Protein AF-A0A6I3HE24-F1 (afdb_monomer_lite)

Secondary structure (DSSP, 8-state):
----------S---TTSPPPPPPPSPPPPTT-HHHHHHHHHHHHHHGGG---EEETTS-HHHHTT-SEEE--

Foldseek 3Di:
DDDPPPDPDPDPPPPPDDDDDDDPDDDDDVPPVVVLVVLVVVCVVCPPVDAAEAEPPDDPSNCVSHPYYDHD

Radius of gyration: 16.95 Å; chains: 1; bounding box: 39×31×41 Å

Structure (mmCIF, N/CA/C/O backbone):
data_AF-A0A6I3HE24-F1
#
_entry.id   AF-A0A6I3HE24-F1
#
loop_
_atom_site.group_PDB
_atom_site.id
_atom_site.type_symbol
_atom_site.label_atom_id
_atom_site.label_alt_id
_atom_site.label_comp_id
_atom_site.label_asym_id
_atom_site.label_entity_id
_atom_site.label_seq_id
_atom_site.pdbx_PDB_ins_code
_atom_site.Cartn_x
_atom_site.C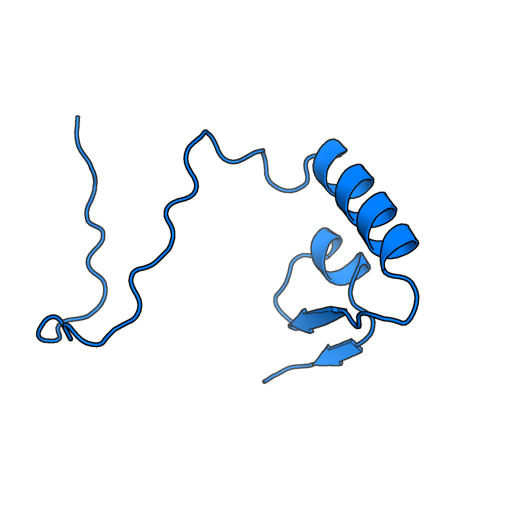artn_y
_atom_site.Cartn_z
_atom_site.occupancy
_atom_site.B_iso_or_equiv
_atom_site.auth_seq_id
_atom_site.auth_comp_id
_atom_site.auth_asym_id
_atom_site.auth_atom_id
_atom_site.pdbx_PDB_model_num
ATOM 1 N N . MET A 1 1 ? 28.271 17.399 -14.016 1.00 36.62 1 MET A N 1
ATOM 2 C CA . MET A 1 1 ? 27.815 16.144 -14.654 1.00 36.62 1 MET A CA 1
ATOM 3 C C . MET A 1 1 ? 26.477 15.816 -14.025 1.00 36.62 1 MET A C 1
ATOM 5 O O . MET A 1 1 ? 26.466 15.527 -12.847 1.00 36.62 1 MET A O 1
ATOM 9 N N . GLY A 1 2 ? 25.315 15.999 -14.630 1.00 42.78 2 GLY A N 1
ATOM 10 C CA . GLY A 1 2 ? 24.917 16.049 -16.032 1.00 42.78 2 GLY A CA 1
ATOM 11 C C . GLY A 1 2 ? 23.578 15.319 -16.030 1.00 42.78 2 GLY A C 1
ATOM 12 O O . GLY A 1 2 ? 23.573 14.096 -15.997 1.00 42.78 2 GLY A O 1
ATOM 13 N N . ILE A 1 3 ? 22.482 16.064 -15.884 1.00 47.38 3 ILE A N 1
ATOM 14 C CA . ILE A 1 3 ? 21.116 15.530 -15.872 1.00 47.38 3 ILE A CA 1
ATOM 15 C C . ILE A 1 3 ? 20.884 14.766 -17.175 1.00 47.38 3 ILE A C 1
ATOM 17 O O . ILE A 1 3 ? 20.878 15.351 -18.256 1.00 47.38 3 ILE A O 1
ATOM 21 N N . THR A 1 4 ? 20.759 13.447 -17.080 1.00 46.81 4 THR A N 1
ATOM 22 C CA . THR A 1 4 ? 20.358 12.626 -18.217 1.00 46.81 4 THR A CA 1
ATOM 23 C C . THR A 1 4 ? 18.853 12.800 -18.386 1.00 46.81 4 THR A C 1
ATOM 25 O O . THR A 1 4 ? 18.069 12.099 -17.751 1.00 46.81 4 THR A O 1
ATOM 28 N N . ASP A 1 5 ? 18.460 13.760 -19.223 1.00 49.66 5 ASP A N 1
ATOM 29 C CA . ASP A 1 5 ? 17.124 13.833 -19.817 1.00 49.66 5 ASP A CA 1
ATOM 30 C C . ASP A 1 5 ? 16.896 12.559 -20.644 1.00 49.66 5 ASP A C 1
ATOM 32 O O . ASP A 1 5 ? 17.242 12.477 -21.826 1.00 49.66 5 ASP A O 1
ATOM 36 N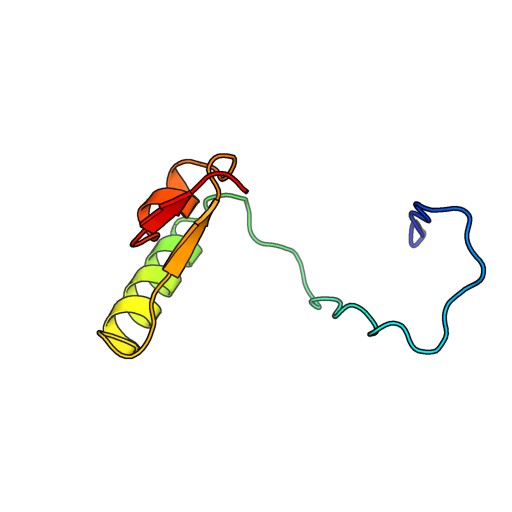 N . LEU A 1 6 ? 16.354 11.519 -20.010 1.00 43.69 6 LEU A N 1
ATOM 37 C CA . LEU A 1 6 ? 15.928 10.316 -20.712 1.00 43.69 6 LEU A CA 1
ATOM 38 C C . LEU A 1 6 ? 14.561 10.587 -21.358 1.00 43.69 6 LEU A C 1
ATOM 40 O O . LEU A 1 6 ? 13.507 10.270 -20.812 1.00 43.69 6 LEU A O 1
ATOM 44 N N . LEU A 1 7 ? 14.596 11.207 -22.537 1.00 50.38 7 LEU A N 1
ATOM 45 C CA . LEU A 1 7 ? 13.442 11.380 -23.417 1.00 50.38 7 LEU A CA 1
ATOM 46 C C . LEU A 1 7 ? 13.036 10.031 -24.024 1.00 50.38 7 LEU A C 1
ATOM 48 O O . LEU A 1 7 ? 13.691 9.525 -24.936 1.00 50.38 7 LEU A O 1
ATOM 52 N N . LEU A 1 8 ? 11.914 9.481 -23.565 1.00 47.97 8 LEU A N 1
ATOM 53 C CA . LEU A 1 8 ? 11.269 8.307 -24.157 1.00 47.97 8 LEU A CA 1
ATOM 54 C C . LEU A 1 8 ? 9.811 8.611 -24.522 1.00 47.97 8 LEU A C 1
ATOM 56 O O . LEU A 1 8 ? 8.890 8.140 -23.877 1.00 47.97 8 LEU A O 1
ATOM 60 N N . GLN A 1 9 ? 9.620 9.410 -25.573 1.00 45.44 9 GLN A N 1
ATOM 61 C CA . GLN A 1 9 ? 8.823 9.079 -26.765 1.00 45.44 9 GLN A CA 1
ATOM 62 C C . GLN A 1 9 ? 8.894 10.265 -27.735 1.00 45.44 9 GLN A C 1
ATOM 64 O O . GLN A 1 9 ? 8.770 11.420 -27.340 1.00 45.44 9 GLN A O 1
ATOM 69 N N . LYS A 1 10 ? 9.130 9.982 -29.020 1.00 48.97 10 LYS A N 1
ATOM 70 C CA . LYS A 1 10 ? 9.062 10.970 -30.102 1.00 48.97 10 LYS A CA 1
ATOM 71 C C . LYS A 1 10 ? 7.623 11.487 -30.228 1.00 48.97 10 LYS A C 1
ATOM 73 O O . LYS A 1 10 ? 6.815 10.874 -30.915 1.00 48.97 10 LYS A O 1
ATOM 78 N N . GLY A 1 11 ? 7.327 12.605 -29.585 1.00 56.59 11 GLY A N 1
ATOM 79 C CA . GLY A 1 11 ? 6.094 13.369 -29.738 1.00 56.59 11 GLY A CA 1
ATOM 80 C C . GLY A 1 11 ? 6.365 14.809 -29.327 1.00 56.59 11 GLY A C 1
ATOM 81 O O . GLY A 1 11 ? 7.177 15.046 -28.431 1.00 56.59 11 GLY A O 1
ATOM 82 N N . GLU A 1 12 ? 5.764 15.774 -30.025 1.00 59.59 12 GLU A N 1
ATOM 83 C CA . GLU A 1 12 ? 5.827 17.177 -29.614 1.00 59.59 12 GLU A CA 1
ATOM 84 C C . GLU A 1 12 ? 5.432 17.298 -28.138 1.00 59.59 12 GLU A C 1
ATOM 86 O O . GLU A 1 12 ? 4.533 16.603 -27.666 1.00 59.59 12 GLU A O 1
ATOM 91 N N . ARG A 1 13 ? 6.155 18.143 -27.395 1.00 58.97 13 ARG A N 1
ATOM 92 C CA . ARG A 1 13 ? 5.924 18.351 -25.963 1.00 58.97 13 ARG A CA 1
ATOM 93 C C . ARG A 1 13 ? 4.500 18.865 -25.770 1.00 58.97 13 ARG A C 1
ATOM 95 O O . ARG A 1 13 ? 4.236 20.034 -26.043 1.00 58.97 13 ARG A O 1
ATOM 102 N N . ASP A 1 14 ? 3.611 17.999 -25.300 1.00 63.97 14 ASP A N 1
ATOM 103 C CA . ASP A 1 14 ? 2.271 18.391 -24.897 1.00 63.97 14 ASP A CA 1
ATOM 104 C C . ASP A 1 14 ? 2.379 19.274 -23.650 1.00 63.97 14 ASP A C 1
ATOM 106 O O . ASP A 1 14 ? 2.665 18.809 -22.547 1.00 63.97 14 ASP A O 1
ATOM 110 N N . LEU A 1 15 ? 2.187 20.579 -23.842 1.00 65.12 15 LEU A N 1
ATOM 111 C CA . LEU A 1 15 ? 2.241 21.579 -22.776 1.00 65.12 15 LEU A CA 1
ATOM 112 C C . LEU A 1 15 ? 1.068 21.451 -21.792 1.00 65.12 15 LEU A C 1
ATOM 114 O O . LEU A 1 15 ? 1.084 22.111 -20.753 1.00 65.12 15 LEU A O 1
ATOM 118 N N . THR A 1 16 ? 0.065 20.631 -22.120 1.00 71.81 16 THR A N 1
ATOM 119 C CA . THR A 1 16 ? -1.055 20.287 -21.238 1.00 71.81 16 THR A CA 1
ATOM 120 C C . THR A 1 16 ? -0.800 19.022 -20.420 1.00 71.81 16 THR A C 1
ATOM 122 O O . THR A 1 16 ? -1.560 18.739 -19.498 1.00 71.81 16 THR A O 1
ATOM 125 N N . SER A 1 17 ? 0.290 18.293 -20.694 1.00 68.88 17 SER A N 1
ATOM 126 C CA . SER A 1 17 ? 0.679 17.130 -19.903 1.00 68.88 17 SER A CA 1
ATOM 127 C C . SER A 1 17 ? 1.087 17.554 -18.494 1.00 68.88 17 SER A C 1
ATOM 129 O O . SER A 1 17 ? 1.908 18.458 -18.304 1.00 68.88 17 SER A O 1
ATOM 131 N N . GLU A 1 18 ? 0.552 16.849 -17.499 1.00 71.94 18 GLU A N 1
ATOM 132 C CA . GLU A 1 18 ? 0.907 17.029 -16.094 1.00 71.94 18 GLU A CA 1
ATOM 133 C C . GLU A 1 18 ? 2.428 16.912 -15.925 1.00 71.94 18 GLU A C 1
ATOM 135 O O . GLU A 1 18 ? 3.055 15.945 -16.375 1.00 71.94 18 GLU A O 1
ATOM 140 N N . ARG A 1 19 ? 3.048 17.911 -15.288 1.00 69.75 19 ARG A N 1
ATOM 141 C CA . ARG A 1 19 ? 4.482 17.855 -14.989 1.00 69.75 19 ARG A CA 1
ATOM 142 C C . ARG A 1 19 ? 4.698 16.797 -13.916 1.00 69.75 19 ARG A C 1
ATOM 144 O O . ARG A 1 19 ? 4.138 16.903 -12.827 1.00 69.75 19 ARG A O 1
ATOM 151 N N . GLY A 1 20 ? 5.532 15.803 -14.214 1.00 63.34 20 GLY A N 1
ATOM 152 C CA . GLY A 1 20 ? 5.962 14.829 -13.217 1.00 63.34 20 GLY A CA 1
ATOM 153 C C . GLY A 1 20 ? 6.534 15.526 -11.980 1.00 63.34 20 GLY A C 1
ATOM 154 O O . GLY A 1 20 ? 7.206 16.555 -12.083 1.00 63.34 20 GLY A O 1
ATOM 155 N N . VAL A 1 21 ? 6.257 14.973 -10.802 1.00 70.19 21 VAL A N 1
ATOM 156 C CA . VAL A 1 21 ? 6.880 15.428 -9.559 1.00 70.19 21 VAL A CA 1
ATOM 157 C C . VAL A 1 21 ? 8.251 14.776 -9.458 1.00 70.19 21 VAL A C 1
ATOM 159 O O . VAL A 1 21 ? 8.360 13.551 -9.438 1.00 70.19 21 VAL A O 1
ATOM 162 N N . SER A 1 22 ? 9.296 15.598 -9.390 1.00 65.75 22 SER A N 1
ATOM 163 C CA . SER A 1 22 ? 10.614 15.135 -8.968 1.00 65.75 22 SER A CA 1
ATOM 164 C C . SER A 1 22 ? 10.618 15.064 -7.446 1.00 65.75 22 SER A C 1
ATOM 166 O O . SER A 1 22 ? 10.356 16.063 -6.779 1.00 65.75 22 SER A O 1
ATOM 168 N N . CYS A 1 23 ? 10.876 13.885 -6.888 1.00 62.00 23 CYS A N 1
ATOM 169 C CA . CYS A 1 23 ? 11.137 13.757 -5.461 1.00 62.00 23 CYS A CA 1
ATOM 170 C C . CYS A 1 23 ? 12.557 14.268 -5.195 1.00 62.00 23 CYS A C 1
ATOM 172 O O . CYS A 1 23 ? 13.514 13.684 -5.700 1.00 62.00 23 CYS A O 1
ATOM 174 N N . ASP A 1 24 ? 12.700 15.345 -4.426 1.00 73.50 24 ASP A N 1
ATOM 175 C CA . ASP A 1 24 ? 14.017 15.830 -4.012 1.00 73.50 24 ASP A CA 1
ATOM 176 C C . ASP A 1 24 ? 14.629 14.875 -2.973 1.00 73.50 24 ASP A C 1
ATOM 178 O O . ASP A 1 24 ? 13.995 14.544 -1.967 1.00 73.50 24 ASP A O 1
ATOM 182 N N . GLY A 1 25 ? 15.871 14.444 -3.207 1.00 74.19 25 GLY A N 1
ATOM 183 C CA . GLY A 1 25 ? 16.635 13.581 -2.301 1.00 74.19 25 GLY A CA 1
ATOM 184 C C . GLY A 1 25 ? 16.997 12.215 -2.886 1.00 74.19 25 GLY A C 1
ATOM 185 O O . GLY A 1 25 ? 16.536 11.816 -3.953 1.00 74.19 25 GLY A O 1
ATOM 186 N N . GLU A 1 26 ? 17.873 11.499 -2.183 1.00 79.12 26 GLU A N 1
ATOM 187 C CA . GLU A 1 26 ? 18.271 10.1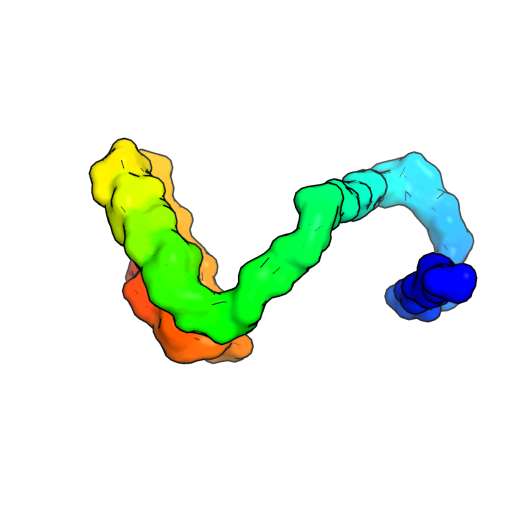49 -2.573 1.00 79.12 26 GLU A CA 1
ATOM 188 C C . GLU A 1 26 ? 17.138 9.165 -2.277 1.00 79.12 26 GLU A C 1
ATOM 190 O O . GLU A 1 26 ? 16.549 9.168 -1.190 1.00 79.12 26 GLU A O 1
ATOM 195 N N . LEU A 1 27 ? 16.804 8.336 -3.267 1.00 79.31 27 LEU A N 1
ATOM 196 C CA . LEU A 1 27 ? 15.793 7.311 -3.080 1.00 79.31 27 LEU A CA 1
ATOM 197 C C . LEU A 1 27 ? 16.339 6.255 -2.111 1.00 79.31 27 LEU A C 1
ATOM 199 O O . LEU A 1 27 ? 17.442 5.747 -2.328 1.00 79.31 27 LEU A O 1
ATOM 203 N N . PRO A 1 28 ? 15.579 5.894 -1.063 1.00 82.06 28 PRO A N 1
ATOM 204 C CA . PRO A 1 28 ? 15.969 4.804 -0.186 1.00 82.06 28 PRO A CA 1
ATOM 205 C C . PRO A 1 28 ? 16.112 3.512 -0.986 1.00 82.06 28 PRO A C 1
ATOM 207 O O . PRO A 1 28 ? 15.471 3.321 -2.027 1.00 82.06 28 PRO A O 1
ATOM 210 N N . ALA A 1 29 ? 16.939 2.606 -0.471 1.00 84.69 29 ALA A N 1
ATOM 211 C CA . ALA A 1 29 ? 17.116 1.300 -1.079 1.00 84.69 29 ALA A CA 1
ATOM 212 C C . ALA A 1 29 ? 15.759 0.603 -1.260 1.00 84.69 29 ALA A C 1
ATOM 214 O O . ALA A 1 29 ? 14.858 0.696 -0.416 1.00 84.69 29 ALA A O 1
ATOM 215 N N . ALA A 1 30 ? 15.620 -0.127 -2.368 1.00 76.69 30 ALA A N 1
ATOM 216 C CA . ALA A 1 30 ? 14.481 -1.013 -2.534 1.00 76.69 30 ALA A CA 1
ATOM 217 C C . ALA A 1 30 ? 14.415 -1.962 -1.325 1.00 76.69 30 ALA A C 1
ATOM 219 O O . ALA A 1 30 ? 15.429 -2.530 -0.921 1.00 76.69 30 ALA A O 1
ATOM 220 N N . SER A 1 31 ? 13.223 -2.096 -0.741 1.00 78.56 31 SER A N 1
ATOM 221 C CA . SER A 1 31 ? 12.968 -2.970 0.414 1.00 78.56 31 SER A CA 1
ATOM 222 C C . SER A 1 31 ? 13.614 -2.531 1.734 1.00 78.56 31 SER A C 1
ATOM 224 O O . SER A 1 31 ? 13.780 -3.353 2.635 1.00 78.56 31 SER A O 1
ATOM 226 N N . ASP A 1 32 ? 13.930 -1.242 1.890 1.00 88.69 32 ASP A N 1
ATOM 227 C CA . ASP A 1 32 ? 14.375 -0.686 3.171 1.00 88.69 32 ASP A CA 1
ATOM 228 C C . ASP A 1 32 ? 13.369 -1.021 4.306 1.00 88.69 32 ASP A C 1
ATOM 230 O O . ASP A 1 32 ? 12.180 -0.678 4.213 1.00 88.69 32 ASP A O 1
ATOM 234 N N . PRO A 1 33 ? 13.811 -1.666 5.406 1.00 87.75 33 PRO A N 1
ATOM 235 C CA . PRO A 1 33 ? 12.956 -1.986 6.546 1.00 87.75 33 PRO A CA 1
ATOM 236 C C . PRO A 1 33 ? 12.219 -0.775 7.134 1.00 87.75 33 PRO A C 1
ATOM 238 O O . PRO A 1 33 ? 11.100 -0.922 7.631 1.00 87.75 33 PRO A O 1
ATOM 241 N N . GLN A 1 34 ? 12.798 0.427 7.068 1.00 90.44 34 GLN A N 1
ATOM 242 C CA . GLN A 1 34 ? 12.148 1.653 7.530 1.00 90.44 34 GLN A CA 1
ATOM 243 C C . GLN A 1 34 ? 10.921 2.005 6.680 1.00 90.44 34 GLN A C 1
ATOM 245 O O . GLN A 1 34 ? 9.910 2.457 7.225 1.00 90.44 34 GLN A O 1
ATOM 250 N N . LEU A 1 35 ? 10.953 1.745 5.368 1.00 89.44 35 LEU A N 1
ATOM 251 C CA . LEU A 1 35 ? 9.789 1.930 4.494 1.00 89.44 35 LEU A CA 1
ATOM 252 C C . LEU A 1 35 ? 8.660 0.973 4.865 1.00 89.44 35 LEU A C 1
ATOM 254 O O . LEU A 1 35 ? 7.502 1.386 4.929 1.00 89.44 35 LEU A O 1
ATOM 258 N N . VAL A 1 36 ? 8.996 -0.277 5.190 1.00 90.12 36 VAL A N 1
ATOM 259 C CA . VAL A 1 36 ? 8.025 -1.280 5.650 1.00 90.12 36 VAL A CA 1
ATOM 260 C C . VAL A 1 36 ? 7.345 -0.824 6.942 1.00 90.12 36 VAL A C 1
ATOM 262 O O . VAL A 1 36 ? 6.121 -0.910 7.056 1.00 90.12 36 VAL A O 1
ATOM 265 N N . GLN A 1 37 ? 8.104 -0.300 7.911 1.00 92.12 37 GLN A N 1
ATOM 266 C CA . GLN A 1 37 ? 7.524 0.205 9.162 1.00 92.12 37 GLN A CA 1
ATOM 267 C C . GLN A 1 37 ? 6.615 1.415 8.926 1.00 92.12 37 GLN A C 1
ATOM 269 O O . GLN A 1 37 ? 5.504 1.469 9.460 1.00 92.12 37 GLN A O 1
ATOM 274 N N . ARG A 1 38 ? 7.039 2.356 8.075 1.00 93.19 38 ARG A N 1
ATOM 275 C CA . ARG A 1 38 ? 6.225 3.521 7.702 1.00 93.19 38 ARG A CA 1
ATOM 276 C C . ARG A 1 38 ? 4.922 3.115 7.019 1.00 93.19 38 ARG A C 1
ATOM 278 O O . ARG A 1 38 ? 3.870 3.649 7.366 1.00 93.19 38 ARG A O 1
ATOM 285 N N . ALA A 1 39 ? 4.976 2.155 6.097 1.00 91.81 39 ALA A N 1
ATOM 286 C CA . ALA A 1 39 ? 3.796 1.645 5.406 1.00 91.81 39 ALA A CA 1
ATOM 287 C C . ALA A 1 39 ? 2.797 1.010 6.388 1.00 91.81 39 ALA A C 1
ATOM 289 O O . ALA A 1 39 ? 1.606 1.310 6.328 1.00 91.81 39 ALA A O 1
ATOM 290 N N . LYS A 1 40 ? 3.274 0.208 7.352 1.00 92.31 40 LYS A N 1
ATOM 291 C CA . LYS A 1 40 ? 2.424 -0.384 8.402 1.00 92.31 40 LYS A CA 1
ATOM 292 C C . LYS A 1 40 ? 1.759 0.674 9.283 1.00 92.31 40 LYS A C 1
ATOM 294 O O . LYS A 1 40 ? 0.557 0.591 9.528 1.00 92.31 40 LYS A O 1
ATOM 299 N N . ALA A 1 41 ? 2.514 1.680 9.723 1.00 95.06 41 ALA A N 1
ATOM 300 C CA . ALA A 1 41 ? 1.980 2.772 10.536 1.00 95.06 41 ALA A CA 1
ATOM 301 C C . ALA A 1 41 ? 0.902 3.568 9.780 1.00 95.06 41 ALA A C 1
ATOM 303 O O . ALA A 1 41 ? -0.186 3.797 10.309 1.00 95.06 41 ALA A O 1
ATOM 304 N N . ALA A 1 42 ? 1.166 3.920 8.518 1.00 94.12 42 ALA A N 1
ATOM 305 C CA . ALA A 1 42 ? 0.202 4.614 7.668 1.00 94.12 42 ALA A CA 1
ATOM 306 C C . ALA A 1 42 ? -1.060 3.773 7.437 1.00 94.12 42 ALA A C 1
ATOM 308 O O . ALA A 1 42 ? -2.174 4.280 7.556 1.00 94.12 42 ALA A O 1
ATOM 309 N N . ARG A 1 43 ? -0.901 2.470 7.179 1.00 92.75 43 ARG A N 1
ATOM 310 C CA . ARG A 1 43 ? -2.027 1.552 6.998 1.00 92.75 43 ARG A CA 1
ATOM 311 C C . ARG A 1 43 ? -2.908 1.476 8.243 1.00 92.75 43 ARG A C 1
ATOM 313 O O . ARG 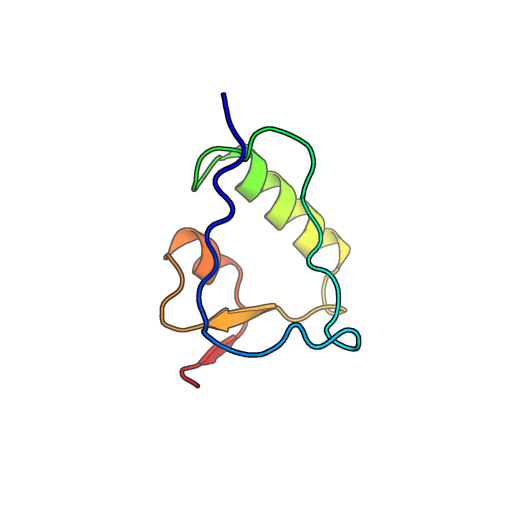A 1 43 ? -4.128 1.547 8.126 1.00 92.75 43 ARG A O 1
ATOM 320 N N . SER A 1 44 ? -2.299 1.403 9.426 1.00 93.94 44 SER A N 1
ATOM 321 C CA . SER A 1 44 ? -3.030 1.428 10.696 1.00 93.94 44 SER A CA 1
ATOM 322 C C . SER A 1 44 ? -3.769 2.750 10.921 1.00 93.94 44 SER A C 1
ATOM 324 O O . SER A 1 44 ? -4.871 2.736 11.461 1.00 93.94 44 SER A O 1
ATOM 326 N N . ALA A 1 45 ? -3.184 3.882 10.520 1.00 96.00 45 ALA A N 1
ATOM 327 C CA . ALA A 1 45 ? -3.810 5.197 10.661 1.00 96.00 45 ALA A CA 1
ATOM 328 C C . ALA A 1 45 ? -4.990 5.398 9.693 1.00 96.00 45 ALA A C 1
ATOM 330 O O . ALA A 1 45 ? -5.987 6.030 10.043 1.00 96.00 45 ALA A O 1
ATOM 331 N N . LEU A 1 46 ? -4.886 4.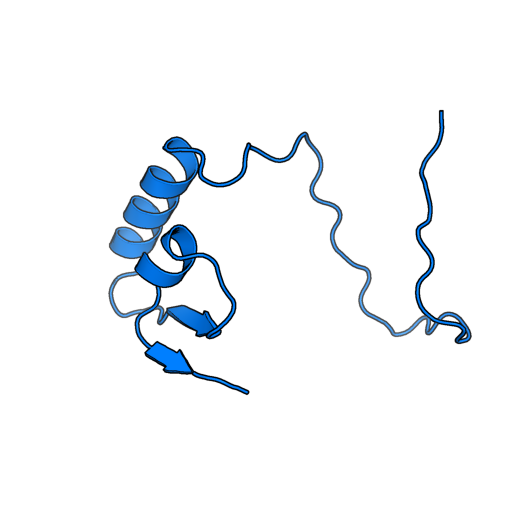855 8.477 1.00 94.00 46 LEU A N 1
ATOM 332 C CA . LEU A 1 46 ? -5.935 4.930 7.460 1.00 94.00 46 LEU A CA 1
ATOM 333 C C . LEU A 1 46 ? -7.078 3.941 7.733 1.00 94.00 46 LEU A C 1
ATOM 335 O O . LEU A 1 46 ? -8.239 4.260 7.472 1.00 94.00 46 LEU A O 1
ATOM 339 N N . GLY A 1 47 ? -6.773 2.766 8.287 1.00 91.75 47 GLY A N 1
ATOM 340 C CA . GLY A 1 47 ? -7.767 1.748 8.621 1.00 91.75 47 GLY A CA 1
ATOM 341 C C . GLY A 1 47 ? -8.609 1.354 7.405 1.00 91.75 47 GLY A C 1
ATOM 342 O O . GLY A 1 47 ? -8.074 1.055 6.341 1.00 91.75 47 GLY A O 1
ATOM 343 N N . SER A 1 48 ? -9.934 1.387 7.556 1.00 91.94 48 SER A N 1
ATOM 344 C CA . SER A 1 48 ? -10.900 1.083 6.490 1.00 91.94 48 SER A CA 1
ATOM 345 C C . SER A 1 48 ? -11.158 2.241 5.520 1.00 91.94 48 SER A C 1
ATOM 347 O O . SER A 1 48 ? -11.936 2.087 4.583 1.00 91.94 48 SER A O 1
ATOM 349 N N . LYS A 1 49 ? -10.533 3.408 5.725 1.00 95.12 49 LYS A N 1
ATOM 350 C CA . LYS A 1 49 ? -10.734 4.589 4.867 1.00 95.12 49 LYS A CA 1
ATOM 351 C C . LYS A 1 49 ? -9.974 4.502 3.546 1.00 95.12 49 LYS A C 1
ATOM 353 O O . LYS A 1 49 ? -10.237 5.298 2.651 1.00 95.12 49 LYS A O 1
ATOM 358 N N . ALA A 1 50 ? -9.017 3.585 3.439 1.00 93.25 50 ALA A N 1
ATOM 359 C CA . ALA A 1 50 ? -8.209 3.395 2.247 1.00 93.25 50 ALA A CA 1
ATOM 360 C C . ALA A 1 50 ? -8.109 1.909 1.904 1.00 93.25 50 ALA A C 1
ATOM 362 O O . ALA A 1 50 ? -7.926 1.069 2.785 1.00 93.25 50 ALA A O 1
ATOM 363 N N . MET A 1 51 ? -8.189 1.622 0.608 1.00 92.75 51 MET A N 1
ATOM 364 C CA . MET A 1 51 ? -7.942 0.308 0.029 1.00 92.75 51 MET A CA 1
ATOM 365 C C . MET A 1 51 ? -6.694 0.390 -0.847 1.00 92.75 51 MET A C 1
ATOM 367 O O . MET A 1 51 ? -6.530 1.346 -1.607 1.00 92.75 51 MET A O 1
ATOM 371 N N . VAL A 1 52 ? -5.814 -0.599 -0.734 1.00 93.50 52 VAL A N 1
ATOM 372 C CA . VAL A 1 52 ? -4.563 -0.672 -1.489 1.00 93.50 52 VAL A CA 1
ATOM 373 C C . VAL A 1 52 ? -4.724 -1.694 -2.608 1.00 93.50 52 VAL A C 1
ATOM 375 O O . VAL A 1 52 ? -4.867 -2.889 -2.354 1.00 93.50 52 VAL A O 1
ATOM 378 N N . LEU A 1 53 ? -4.694 -1.222 -3.853 1.00 93.69 53 LEU A N 1
ATOM 379 C CA . LEU A 1 53 ? -4.746 -2.071 -5.041 1.00 93.69 53 LEU A CA 1
ATOM 380 C C . LEU A 1 53 ? -3.325 -2.444 -5.473 1.00 93.69 53 LEU A C 1
ATOM 382 O O . LEU A 1 53 ? -2.484 -1.569 -5.677 1.00 93.69 53 LEU A O 1
ATOM 386 N N . GLY A 1 54 ? -3.066 -3.744 -5.586 1.00 92.69 54 GLY A N 1
ATOM 387 C CA . GLY A 1 54 ? -1.789 -4.297 -6.022 1.00 92.69 54 GLY A CA 1
ATOM 388 C C . GLY A 1 54 ? -1.838 -4.764 -7.471 1.00 92.69 54 GLY A C 1
ATOM 389 O O . GLY A 1 54 ? -2.800 -5.408 -7.893 1.00 92.69 54 GLY A O 1
ATOM 390 N N . HIS A 1 55 ? -0.778 -4.486 -8.221 1.00 93.69 55 HIS A N 1
ATOM 391 C CA . HIS A 1 55 ? -0.632 -4.981 -9.587 1.00 93.69 55 HIS A CA 1
ATOM 392 C C . HIS A 1 55 ? 0.186 -6.273 -9.616 1.00 93.69 55 HIS A C 1
ATOM 394 O O . HIS A 1 55 ? 1.194 -6.376 -8.920 1.00 93.69 55 HIS A O 1
ATOM 400 N N . HIS A 1 56 ? -0.209 -7.236 -10.451 1.00 88.44 56 HIS A N 1
ATOM 401 C CA . HIS A 1 56 ? 0.379 -8.580 -10.477 1.00 88.44 56 HIS A CA 1
ATOM 402 C C . HIS A 1 56 ? 1.913 -8.606 -10.607 1.00 88.44 56 HIS A C 1
ATOM 404 O O . HIS A 1 56 ? 2.562 -9.482 -10.046 1.00 88.44 56 HIS A O 1
ATOM 410 N N . TYR A 1 57 ? 2.505 -7.636 -11.308 1.00 89.81 57 TYR A N 1
ATOM 411 C CA . TYR A 1 57 ? 3.954 -7.572 -11.539 1.00 89.81 57 TYR A CA 1
ATOM 412 C C . TYR A 1 57 ? 4.738 -6.749 -10.504 1.00 89.81 57 TYR A C 1
ATOM 414 O O . TYR A 1 57 ? 5.915 -6.451 -10.708 1.00 89.81 57 TYR A O 1
ATOM 422 N N . GLN A 1 58 ? 4.111 -6.346 -9.397 1.00 88.50 58 GLN A N 1
ATOM 423 C CA . GLN A 1 58 ? 4.820 -5.715 -8.285 1.00 88.50 58 GLN A CA 1
ATOM 424 C C . GLN A 1 58 ? 5.594 -6.754 -7.462 1.00 88.50 58 GLN A C 1
ATOM 426 O O . GLN A 1 58 ? 5.187 -7.906 -7.346 1.00 88.50 58 GLN A O 1
ATOM 431 N N . ARG A 1 59 ? 6.715 -6.326 -6.867 1.00 89.25 59 ARG A N 1
ATOM 432 C CA . ARG A 1 59 ? 7.541 -7.181 -6.001 1.00 89.25 59 ARG A CA 1
ATOM 433 C C . ARG A 1 59 ? 6.750 -7.665 -4.787 1.00 89.25 59 ARG A C 1
ATOM 435 O O . ARG A 1 59 ? 5.878 -6.946 -4.289 1.00 89.25 59 ARG A O 1
ATOM 442 N N . ASP A 1 60 ? 7.110 -8.839 -4.279 1.00 88.56 60 ASP A N 1
ATOM 443 C CA . ASP A 1 60 ? 6.415 -9.489 -3.166 1.00 88.56 60 ASP A CA 1
ATOM 444 C C . ASP A 1 60 ? 6.305 -8.582 -1.936 1.00 88.56 60 ASP A C 1
ATOM 446 O O . ASP A 1 60 ? 5.242 -8.503 -1.315 1.00 88.56 60 ASP A O 1
ATOM 450 N N . GLU A 1 61 ? 7.359 -7.824 -1.613 1.00 88.06 61 GLU A N 1
ATOM 451 C CA . GLU A 1 61 ? 7.339 -6.915 -0.467 1.00 88.06 61 GLU A CA 1
ATOM 452 C C . GLU A 1 61 ? 6.367 -5.737 -0.625 1.00 88.06 61 GLU A C 1
ATOM 454 O O . GLU A 1 61 ? 5.906 -5.193 0.374 1.00 88.06 61 GLU A O 1
ATOM 459 N N . VAL A 1 62 ? 6.028 -5.346 -1.856 1.00 89.44 62 VAL A N 1
ATOM 460 C CA . VAL A 1 62 ? 5.025 -4.303 -2.132 1.00 89.44 62 VAL A CA 1
ATOM 461 C C . VAL A 1 62 ? 3.629 -4.912 -2.086 1.00 89.44 62 VAL A C 1
ATOM 463 O O . VAL A 1 62 ? 2.713 -4.384 -1.456 1.00 89.44 62 VAL A O 1
ATOM 466 N N . ILE A 1 63 ? 3.489 -6.071 -2.716 1.00 90.94 63 ILE A N 1
ATOM 467 C CA . ILE A 1 63 ? 2.241 -6.812 -2.825 1.00 90.94 63 ILE A CA 1
ATOM 468 C C . ILE A 1 63 ? 1.714 -7.317 -1.475 1.00 90.94 63 ILE A C 1
ATOM 470 O O . ILE A 1 63 ? 0.506 -7.511 -1.315 1.00 90.94 63 ILE A O 1
ATOM 474 N N . ALA A 1 64 ? 2.583 -7.461 -0.476 1.00 89.50 64 ALA A N 1
ATOM 475 C CA . ALA A 1 64 ? 2.203 -7.757 0.903 1.00 89.50 64 ALA A CA 1
ATOM 476 C C . ALA A 1 64 ? 1.268 -6.705 1.535 1.00 89.50 64 ALA A C 1
ATOM 478 O O . ALA A 1 64 ? 0.569 -7.017 2.497 1.00 89.50 64 ALA A O 1
ATOM 479 N N . PHE A 1 65 ? 1.238 -5.473 1.014 1.00 91.06 65 PHE A N 1
ATOM 480 C CA . PHE A 1 65 ? 0.375 -4.399 1.519 1.00 91.06 65 PHE A CA 1
ATOM 481 C C . PHE A 1 65 ? -0.952 -4.257 0.766 1.00 91.06 65 PHE A C 1
ATOM 483 O O . PHE A 1 65 ? -1.789 -3.452 1.184 1.00 91.06 65 PHE A O 1
ATOM 490 N N . ALA A 1 66 ? -1.132 -4.991 -0.334 1.00 93.06 66 ALA A N 1
ATOM 491 C CA . ALA A 1 66 ? -2.315 -4.917 -1.177 1.00 93.06 66 ALA A CA 1
ATOM 492 C C . ALA A 1 66 ? -3.480 -5.722 -0.591 1.00 93.06 66 ALA A C 1
ATOM 494 O O . ALA A 1 66 ? -3.309 -6.853 -0.140 1.00 93.06 66 ALA A O 1
ATOM 495 N N . ASP A 1 67 ? -4.673 -5.145 -0.666 1.00 92.06 67 ASP A N 1
ATOM 496 C CA . ASP A 1 67 ? -5.924 -5.796 -0.270 1.00 92.06 67 ASP A CA 1
ATOM 497 C C . ASP A 1 67 ? -6.475 -6.676 -1.381 1.00 92.06 67 ASP A C 1
ATOM 499 O O . ASP A 1 67 ? -7.013 -7.753 -1.141 1.00 92.06 67 ASP A O 1
ATOM 503 N N . ILE A 1 68 ? -6.329 -6.196 -2.613 1.00 92.75 68 ILE A N 1
ATOM 504 C CA . ILE A 1 68 ? -6.787 -6.861 -3.824 1.00 92.75 68 ILE A CA 1
ATOM 505 C C . ILE A 1 68 ? -5.647 -6.812 -4.829 1.00 92.75 68 ILE A C 1
ATOM 507 O O . ILE A 1 68 ? -4.923 -5.818 -4.922 1.00 92.75 68 ILE A O 1
ATOM 511 N N . ARG A 1 69 ? -5.496 -7.901 -5.580 1.00 91.56 69 ARG A N 1
ATOM 512 C CA . ARG A 1 69 ? -4.529 -8.022 -6.666 1.00 91.56 69 ARG A CA 1
ATOM 513 C C . ARG A 1 69 ? -5.275 -8.259 -7.967 1.00 91.56 69 ARG A C 1
ATOM 515 O O . ARG A 1 69 ? -6.240 -9.019 -7.977 1.00 91.56 69 ARG A O 1
ATOM 522 N N . GLY A 1 70 ? -4.799 -7.645 -9.037 1.00 88.25 70 GLY A N 1
ATOM 523 C CA . GLY A 1 70 ? -5.319 -7.861 -10.380 1.00 88.25 70 GLY A CA 1
ATOM 524 C C . GLY A 1 70 ? -4.216 -7.760 -11.421 1.00 88.25 70 GLY A C 1
ATOM 525 O O . GLY A 1 70 ? -3.182 -7.112 -11.203 1.00 88.25 70 GLY A O 1
ATOM 526 N N . ASP A 1 71 ? -4.436 -8.425 -12.544 1.00 83.62 71 ASP A N 1
ATOM 527 C CA . ASP A 1 71 ? -3.870 -8.030 -13.821 1.00 83.62 71 ASP A CA 1
ATOM 528 C C . ASP A 1 71 ? -4.847 -7.070 -14.524 1.00 83.62 71 ASP A C 1
ATOM 530 O O . ASP A 1 71 ? -6.048 -7.147 -14.297 1.00 83.62 71 ASP A O 1
ATOM 534 N N . SER A 1 72 ? -4.273 -6.104 -15.253 1.00 72.19 72 SER A N 1
ATOM 535 C CA . SER A 1 72 ? -4.906 -5.064 -16.098 1.00 72.19 72 SER A CA 1
ATOM 536 C C . SER A 1 72 ? -6.366 -4.678 -15.824 1.00 72.19 72 SER A C 1
ATOM 538 O O 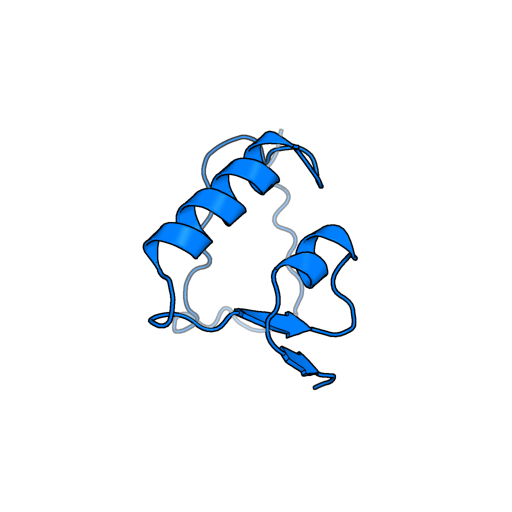. SER A 1 72 ? -7.269 -5.431 -16.253 1.00 72.19 72 SER A O 1
#

Sequence (72 aa):
MGITDLLLQKGERDLTSERGVSCDGELPAASDPQLVQRAKAARSALGSKAMVLGHHYQRDEVIAFADIRGDS

pLDDT: mean 78.65, std 16.81, range [36.62, 96.0]